Protein AF-A0A2N1HZW7-F1 (afdb_monomer_lite)

Structure (mmCIF, N/CA/C/O backbone):
data_AF-A0A2N1HZW7-F1
#
_entry.id   AF-A0A2N1HZW7-F1
#
loop_
_atom_site.group_PDB
_atom_site.id
_atom_site.type_symbol
_atom_site.label_atom_id
_atom_site.label_alt_id
_atom_site.label_comp_id
_atom_site.label_asym_id
_atom_site.label_entity_id
_atom_site.label_seq_id
_atom_site.pdbx_PDB_ins_code
_atom_site.Cartn_x
_atom_site.Cartn_y
_atom_site.Cartn_z
_atom_site.occupancy
_atom_site.B_iso_or_equiv
_atom_site.auth_seq_id
_atom_site.auth_comp_id
_atom_site.auth_asym_id
_atom_site.auth_atom_id
_atom_site.pdbx_PDB_model_num
ATOM 1 N N . MET A 1 1 ? 5.773 -10.889 -2.217 1.00 84.31 1 MET A N 1
ATOM 2 C CA . MET A 1 1 ? 6.707 -9.862 -1.688 1.00 84.31 1 MET A CA 1
ATOM 3 C C . MET A 1 1 ? 6.140 -9.345 -0.380 1.00 84.31 1 MET A C 1
ATOM 5 O O . MET A 1 1 ? 5.065 -8.741 -0.401 1.00 84.31 1 MET A O 1
ATOM 9 N N . ASN A 1 2 ? 6.857 -9.550 0.729 1.00 88.56 2 ASN A N 1
ATOM 10 C CA . ASN A 1 2 ? 6.424 -9.066 2.037 1.00 88.56 2 ASN A CA 1
ATOM 11 C C . ASN A 1 2 ? 6.559 -7.537 2.094 1.00 88.56 2 ASN A C 1
ATOM 13 O O . ASN A 1 2 ? 7.659 -7.005 1.951 1.00 88.56 2 ASN A O 1
ATOM 17 N N . THR A 1 3 ? 5.436 -6.836 2.240 1.00 97.25 3 THR A N 1
ATOM 18 C CA . THR A 1 3 ? 5.341 -5.371 2.218 1.00 97.25 3 THR A CA 1
ATOM 19 C C . THR A 1 3 ? 4.765 -4.868 3.535 1.00 97.25 3 THR A C 1
ATOM 21 O O . THR A 1 3 ? 3.767 -5.400 4.019 1.00 97.25 3 THR A O 1
ATOM 24 N N . THR A 1 4 ? 5.337 -3.795 4.079 1.00 97.50 4 THR A N 1
ATOM 25 C CA . THR A 1 4 ? 4.806 -3.108 5.263 1.00 97.50 4 THR A CA 1
ATOM 26 C C . THR A 1 4 ? 4.079 -1.826 4.861 1.00 97.50 4 THR A C 1
ATOM 28 O O . THR A 1 4 ? 4.577 -1.036 4.062 1.00 97.50 4 THR A O 1
ATOM 31 N N . GLY A 1 5 ? 2.898 -1.607 5.435 1.0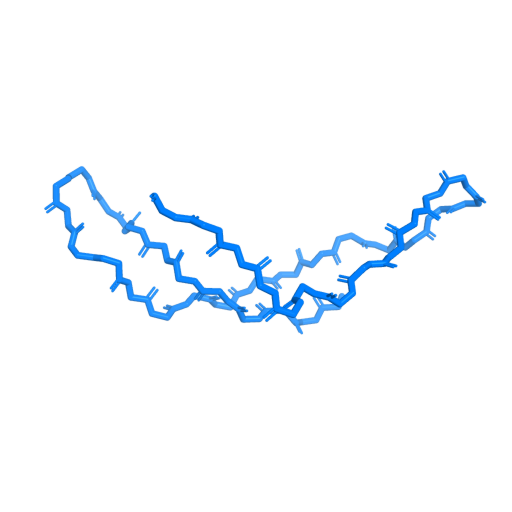0 97.50 5 GLY A N 1
ATOM 32 C CA . GLY A 1 5 ? 2.133 -0.365 5.344 1.00 97.50 5 GLY A CA 1
ATOM 33 C C . GLY A 1 5 ? 1.414 -0.052 6.655 1.00 97.50 5 GLY A C 1
ATOM 34 O O . GLY A 1 5 ? 1.652 -0.694 7.676 1.00 97.50 5 GLY A O 1
ATOM 35 N N . TYR A 1 6 ? 0.508 0.925 6.628 1.00 98.06 6 TYR A N 1
ATOM 36 C CA . TYR A 1 6 ? -0.347 1.266 7.765 1.00 98.06 6 TYR A CA 1
ATOM 37 C C . TYR A 1 6 ? -1.820 1.062 7.407 1.00 98.06 6 TYR A C 1
ATOM 39 O O . TYR A 1 6 ? -2.269 1.505 6.352 1.00 98.06 6 TYR A O 1
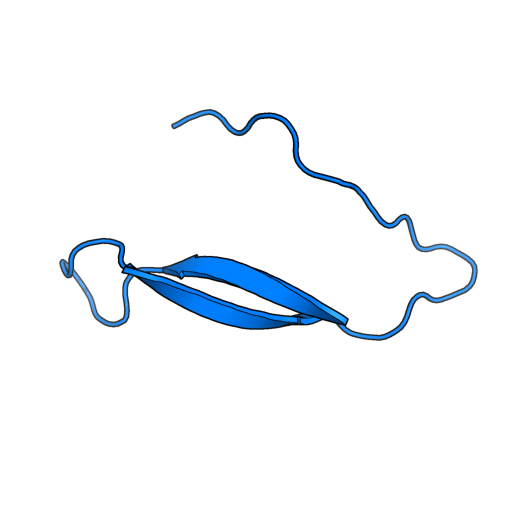ATOM 47 N N . ALA A 1 7 ? -2.582 0.409 8.287 1.00 98.00 7 ALA A N 1
ATOM 48 C CA . ALA A 1 7 ? -3.999 0.111 8.074 1.00 98.00 7 ALA A CA 1
ATOM 49 C C . ALA A 1 7 ? -4.833 0.307 9.350 1.00 98.00 7 ALA A C 1
ATOM 51 O O . ALA A 1 7 ? -4.349 0.095 10.467 1.00 98.00 7 ALA A O 1
ATOM 52 N N . ALA A 1 8 ? -6.104 0.681 9.175 1.00 98.38 8 ALA A N 1
ATOM 53 C CA . ALA A 1 8 ? -7.119 0.670 10.227 1.00 98.38 8 ALA A CA 1
ATOM 54 C C . ALA A 1 8 ? -7.753 -0.727 10.270 1.00 98.38 8 ALA A C 1
ATOM 56 O O . ALA A 1 8 ? -8.334 -1.178 9.285 1.00 98.38 8 ALA A O 1
ATOM 57 N N . LYS A 1 9 ? -7.635 -1.427 11.402 1.00 97.06 9 LYS A N 1
ATOM 58 C CA . LYS A 1 9 ? -8.099 -2.824 11.545 1.00 97.06 9 LYS A CA 1
ATOM 59 C C . LYS A 1 9 ? -9.594 -2.935 11.868 1.00 97.06 9 LYS A C 1
ATOM 61 O O . LYS A 1 9 ? -10.157 -4.025 11.848 1.00 97.06 9 LYS A O 1
ATOM 66 N N . SER A 1 10 ? -10.234 -1.809 12.163 1.00 97.88 10 SER A N 1
ATOM 67 C CA . SER A 1 10 ? -11.678 -1.670 12.349 1.00 97.88 10 SER A CA 1
ATOM 68 C C . SER A 1 10 ? -12.126 -0.226 12.094 1.00 97.88 10 SER A C 1
ATOM 70 O O . SER A 1 10 ? -11.305 0.697 12.040 1.00 97.88 10 SER A O 1
ATOM 72 N N . ALA A 1 11 ? -13.435 -0.016 11.942 1.00 98.06 11 ALA A N 1
ATOM 73 C CA . ALA A 1 11 ? -14.009 1.311 11.739 1.00 98.06 11 ALA A CA 1
ATOM 74 C C . ALA A 1 11 ? -13.635 2.271 12.886 1.00 98.06 11 ALA A C 1
ATOM 76 O O . ALA A 1 11 ? -13.812 1.946 14.059 1.00 98.06 11 ALA A O 1
ATOM 77 N N . GLY A 1 12 ? -13.095 3.444 12.543 1.00 96.88 12 GLY A N 1
ATOM 78 C CA . GLY A 1 12 ? -12.686 4.474 13.508 1.00 96.88 12 GLY A CA 1
ATOM 79 C C . GLY A 1 12 ? -11.393 4.181 14.282 1.00 96.88 12 GLY A C 1
ATOM 80 O O . GLY A 1 12 ? -10.981 5.003 15.099 1.00 96.88 12 GLY A O 1
ATOM 81 N N . SER A 1 13 ? -10.734 3.042 14.045 1.00 98.06 13 SER A N 1
ATOM 82 C CA . SER A 1 13 ? -9.444 2.738 14.677 1.00 98.06 13 SER A CA 1
ATOM 83 C C . SER A 1 13 ? -8.300 3.561 14.078 1.00 98.06 13 SER A C 1
ATOM 85 O O . SER A 1 13 ? -8.344 3.984 12.922 1.00 98.06 13 SER A O 1
ATOM 87 N N . LYS A 1 14 ? -7.250 3.779 14.877 1.00 98.19 14 LYS A N 1
ATOM 88 C CA . LYS A 1 14 ? -6.019 4.418 14.399 1.00 98.19 14 LYS A CA 1
ATOM 89 C C . LYS A 1 14 ? -5.328 3.523 13.370 1.00 98.19 14 LYS A C 1
ATOM 91 O O . LYS A 1 14 ? -5.367 2.298 13.480 1.00 98.19 14 LYS A O 1
ATOM 96 N N . LEU A 1 15 ? -4.638 4.151 12.422 1.00 98.25 15 LEU A N 1
ATOM 97 C CA . LEU A 1 15 ? -3.727 3.448 11.529 1.00 98.25 15 LEU A CA 1
ATOM 98 C C . LEU A 1 15 ? -2.558 2.868 12.335 1.00 98.25 15 LEU A C 1
ATOM 100 O O . LEU A 1 15 ? -1.914 3.573 13.111 1.00 98.25 15 LEU A O 1
ATOM 104 N N . THR A 1 16 ? -2.292 1.580 12.142 1.00 98.31 16 THR A N 1
ATOM 105 C CA . THR A 1 16 ? -1.168 0.857 12.759 1.00 98.31 16 THR A CA 1
ATOM 106 C C . THR A 1 16 ? -0.420 0.062 11.704 1.00 98.31 16 THR A C 1
ATOM 108 O O . THR A 1 16 ? -0.986 -0.210 10.645 1.00 98.31 16 THR A O 1
ATOM 111 N N . GLU A 1 17 ? 0.816 -0.332 12.002 1.00 97.94 17 GLU A N 1
ATOM 112 C CA . GLU A 1 17 ? 1.626 -1.164 11.114 1.00 97.94 17 GLU A CA 1
ATOM 113 C C . GLU A 1 17 ? 0.885 -2.446 10.693 1.00 97.94 17 GLU A C 1
ATOM 115 O O . GLU A 1 17 ? 0.178 -3.099 11.478 1.00 97.94 17 GLU A O 1
ATOM 120 N N . PHE A 1 18 ? 1.033 -2.780 9.416 1.00 97.75 18 PHE A N 1
ATOM 121 C CA . PHE A 1 18 ? 0.396 -3.908 8.771 1.00 97.75 18 PHE A CA 1
ATOM 122 C C . PHE A 1 18 ? 1.315 -4.494 7.699 1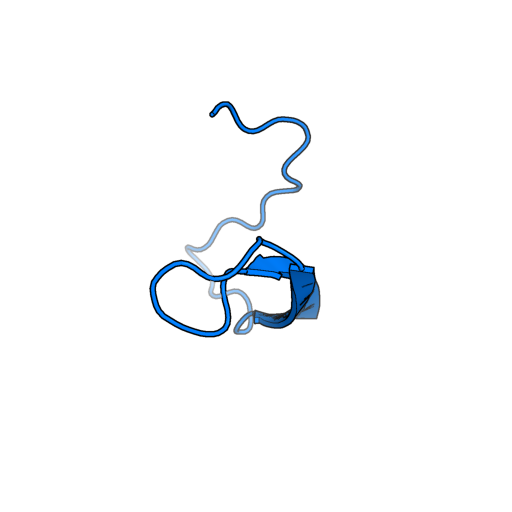.00 97.75 18 PHE A C 1
ATOM 124 O O . PHE A 1 18 ? 1.669 -3.815 6.736 1.00 97.75 18 PHE A O 1
ATOM 131 N N . SER A 1 19 ? 1.667 -5.767 7.863 1.00 97.38 19 SER A N 1
ATOM 132 C CA . SER A 1 19 ? 2.434 -6.534 6.882 1.00 97.38 19 SER A CA 1
ATOM 133 C C . SER A 1 19 ? 1.496 -7.351 6.005 1.00 97.38 19 SER A C 1
ATOM 135 O O . SER A 1 19 ? 0.554 -7.972 6.502 1.00 97.38 19 SER A O 1
ATOM 137 N N . PHE A 1 20 ? 1.752 -7.355 4.703 1.00 96.88 20 PHE A N 1
ATOM 138 C CA . PHE A 1 20 ? 0.950 -8.079 3.728 1.00 96.88 20 PHE A CA 1
ATOM 139 C C . PHE A 1 20 ? 1.791 -8.529 2.539 1.00 96.88 20 PHE A C 1
ATOM 141 O O . PHE A 1 20 ? 2.791 -7.910 2.181 1.00 96.88 20 PHE A O 1
ATOM 148 N N . GLU A 1 21 ? 1.339 -9.598 1.891 1.00 97.12 21 GLU A N 1
ATOM 149 C CA . GLU A 1 21 ? 1.954 -10.085 0.664 1.00 97.12 21 GLU A CA 1
ATOM 150 C C . GLU A 1 21 ? 1.322 -9.417 -0.552 1.00 97.12 21 GLU A C 1
ATOM 152 O O . GLU A 1 21 ? 0.100 -9.433 -0.738 1.00 97.12 21 GLU A O 1
ATOM 157 N N . ARG A 1 22 ? 2.169 -8.864 -1.421 1.00 96.69 22 ARG A N 1
ATOM 158 C CA . ARG A 1 22 ? 1.771 -8.570 -2.799 1.00 96.69 22 ARG A CA 1
ATOM 159 C C . ARG A 1 22 ? 1.936 -9.818 -3.652 1.00 96.69 22 ARG A C 1
ATOM 161 O O . ARG A 1 22 ? 2.879 -10.588 -3.461 1.00 96.69 22 ARG A O 1
ATOM 168 N N . ARG A 1 23 ? 1.011 -9.977 -4.599 1.00 96.44 23 ARG A N 1
ATOM 169 C CA . ARG A 1 23 ? 1.079 -10.996 -5.651 1.00 96.44 23 ARG A CA 1
ATOM 170 C C . ARG A 1 23 ? 2.374 -10.874 -6.456 1.00 96.44 23 ARG A C 1
ATOM 172 O O . ARG A 1 23 ? 2.936 -9.784 -6.543 1.00 96.44 23 ARG A O 1
ATOM 179 N N . ASP A 1 24 ? 2.752 -11.960 -7.116 1.00 96.38 24 ASP A N 1
ATOM 180 C CA . ASP A 1 24 ? 3.877 -11.955 -8.047 1.00 96.38 24 ASP A CA 1
ATOM 181 C C . ASP A 1 24 ? 3.614 -11.036 -9.251 1.00 96.38 24 ASP A C 1
ATOM 183 O O . ASP A 1 24 ? 2.462 -10.813 -9.666 1.00 96.38 24 ASP A O 1
ATOM 187 N N . LEU A 1 25 ? 4.706 -10.494 -9.791 1.00 96.69 25 LEU A N 1
ATOM 188 C CA . LEU A 1 25 ? 4.703 -9.621 -10.958 1.00 96.69 25 LEU A CA 1
ATOM 189 C C . LE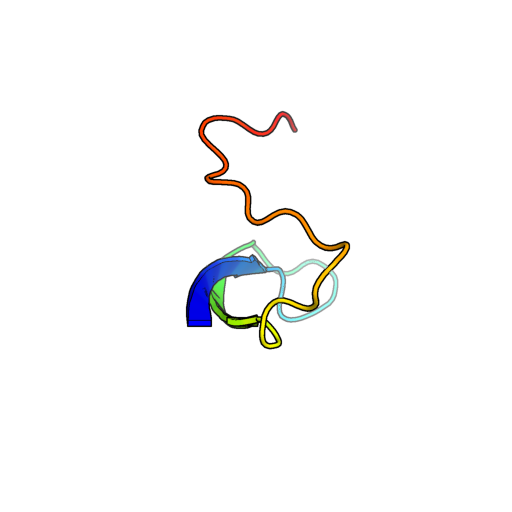U A 1 25 ? 4.396 -10.436 -12.222 1.00 96.69 25 LEU A C 1
ATOM 191 O O . LEU A 1 25 ? 4.994 -11.488 -12.444 1.00 96.69 25 LEU A O 1
ATOM 195 N N . ARG A 1 26 ? 3.461 -9.960 -13.047 1.00 97.88 26 ARG A N 1
ATOM 196 C CA . ARG A 1 26 ? 3.187 -10.504 -14.387 1.00 97.88 26 ARG A CA 1
ATOM 197 C C . ARG A 1 26 ? 3.867 -9.634 -15.437 1.00 97.88 26 ARG A C 1
ATOM 199 O O . ARG A 1 26 ? 4.251 -8.504 -15.153 1.00 97.88 26 ARG A O 1
ATOM 206 N N . ASP A 1 27 ? 3.925 -10.130 -16.667 1.00 98.25 27 ASP A N 1
ATOM 207 C CA . ASP A 1 27 ? 4.656 -9.506 -17.779 1.00 98.25 27 ASP A CA 1
ATOM 208 C C . ASP A 1 27 ? 4.308 -8.031 -18.038 1.00 98.25 27 ASP A C 1
ATOM 210 O O . ASP A 1 27 ? 5.137 -7.272 -18.532 1.00 98.25 27 ASP A O 1
ATOM 214 N N . ASN A 1 28 ? 3.084 -7.613 -17.719 1.00 97.69 28 ASN A N 1
ATOM 215 C CA . ASN A 1 28 ? 2.581 -6.263 -17.965 1.00 97.69 28 ASN A CA 1
ATOM 216 C C . ASN A 1 28 ? 2.375 -5.437 -16.683 1.00 97.69 28 ASN A C 1
ATOM 218 O O . ASN A 1 28 ? 1.695 -4.409 -16.724 1.00 97.69 28 ASN A O 1
ATOM 222 N N . ASP A 1 29 ? 2.894 -5.900 -15.549 1.00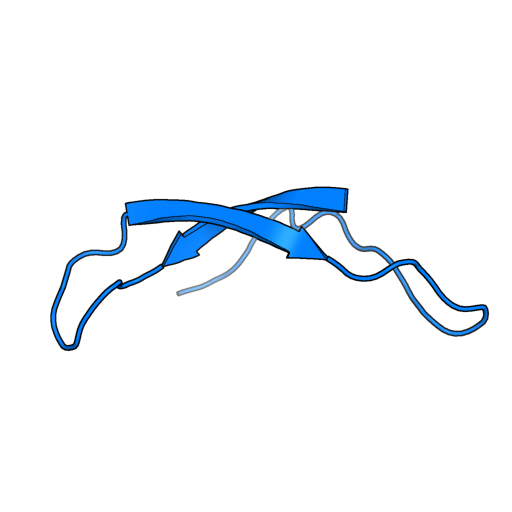 98.25 29 ASP A N 1
ATOM 223 C CA . ASP A 1 29 ? 2.815 -5.181 -14.285 1.00 98.25 29 ASP A CA 1
ATOM 224 C C . ASP A 1 29 ? 4.046 -4.313 -14.039 1.00 98.25 29 ASP A C 1
ATOM 226 O O . ASP A 1 29 ? 5.130 -4.555 -14.564 1.00 98.25 29 ASP A O 1
ATOM 230 N N . VAL A 1 30 ? 3.876 -3.316 -13.172 1.00 97.19 30 VAL A N 1
ATOM 231 C CA . VAL A 1 30 ? 4.959 -2.450 -12.709 1.00 97.19 30 VAL A CA 1
ATOM 232 C C . VAL A 1 30 ? 4.995 -2.488 -11.188 1.00 97.19 30 VAL A C 1
ATOM 234 O O . VAL A 1 30 ? 3.997 -2.189 -10.528 1.00 97.19 30 VAL A O 1
ATOM 237 N N . GLU A 1 31 ? 6.150 -2.846 -10.638 1.00 97.25 31 GLU A N 1
ATOM 238 C CA . GLU A 1 31 ? 6.442 -2.692 -9.216 1.00 97.25 31 GLU A CA 1
ATOM 239 C C . GLU A 1 31 ? 6.980 -1.283 -8.950 1.00 97.25 31 GLU A C 1
ATOM 241 O O . GLU A 1 31 ? 7.760 -0.748 -9.738 1.00 97.25 31 GLU A O 1
ATOM 246 N N . ILE A 1 32 ? 6.535 -0.664 -7.856 1.00 97.00 32 ILE A N 1
ATOM 247 C CA . ILE A 1 32 ? 6.875 0.720 -7.519 1.00 97.00 32 ILE A CA 1
ATOM 248 C C . ILE A 1 32 ? 7.292 0.791 -6.053 1.00 97.00 32 ILE A C 1
ATOM 250 O O . ILE A 1 32 ? 6.531 0.400 -5.165 1.00 97.00 32 ILE A O 1
ATOM 254 N N . GLU A 1 33 ? 8.463 1.373 -5.802 1.00 96.75 33 GLU A N 1
ATOM 255 C CA . GLU A 1 33 ? 8.842 1.853 -4.476 1.00 96.75 33 GLU A CA 1
ATOM 256 C C . GLU A 1 33 ? 8.147 3.196 -4.205 1.00 96.75 33 GLU A C 1
ATOM 258 O O . GLU A 1 33 ? 8.360 4.190 -4.904 1.00 96.75 33 GLU A O 1
ATOM 263 N N . ILE A 1 34 ? 7.271 3.228 -3.199 1.00 96.69 34 ILE A N 1
ATOM 264 C CA . ILE A 1 34 ? 6.519 4.436 -2.847 1.00 96.69 34 ILE A CA 1
ATOM 265 C C . ILE A 1 34 ? 7.394 5.318 -1.953 1.00 96.69 34 ILE A C 1
ATOM 267 O O . ILE A 1 34 ? 7.485 5.084 -0.752 1.00 96.69 34 ILE A O 1
ATOM 271 N N . LEU A 1 35 ? 8.000 6.356 -2.534 1.00 97.81 35 LEU A N 1
ATOM 272 C CA . LEU A 1 35 ? 8.806 7.327 -1.781 1.00 97.81 35 LEU A CA 1
ATOM 273 C C . LEU A 1 35 ? 7.942 8.310 -0.979 1.00 97.81 35 LEU A C 1
ATOM 275 O O . LEU A 1 35 ? 8.289 8.682 0.140 1.00 97.81 35 LEU A O 1
ATOM 279 N N . TYR A 1 36 ? 6.810 8.728 -1.553 1.00 97.69 36 TYR A N 1
ATOM 280 C CA . TYR A 1 36 ? 5.905 9.710 -0.959 1.00 97.69 36 TYR A CA 1
ATOM 281 C C . TYR A 1 36 ? 4.447 9.376 -1.288 1.00 97.69 36 TYR A C 1
ATOM 283 O O . TYR A 1 36 ? 4.131 8.963 -2.404 1.00 97.69 36 TYR A O 1
ATOM 291 N N . CYS A 1 37 ? 3.551 9.598 -0.325 1.00 96.62 37 CYS A N 1
ATOM 292 C CA . CYS A 1 37 ? 2.102 9.504 -0.494 1.00 96.62 37 CYS A CA 1
ATOM 293 C C . CYS A 1 37 ? 1.447 10.625 0.321 1.00 96.62 37 CYS A C 1
ATOM 295 O O . CYS A 1 37 ? 1.708 10.744 1.517 1.00 96.62 37 CYS A O 1
ATOM 297 N N . GLY A 1 38 ? 0.639 11.464 -0.330 1.00 97.38 38 GLY A N 1
ATOM 298 C CA . GLY A 1 38 ? -0.108 12.526 0.347 1.00 97.38 38 GLY A CA 1
ATOM 299 C C . GLY A 1 38 ? -1.231 11.980 1.233 1.00 97.38 38 GLY A C 1
ATOM 300 O O . GLY A 1 38 ? -1.599 10.807 1.120 1.00 97.38 38 GLY A O 1
ATOM 301 N N . VAL A 1 39 ? -1.769 12.853 2.088 1.00 93.75 39 VAL A N 1
ATOM 302 C CA . VAL A 1 39 ? -2.948 12.618 2.939 1.00 93.75 39 VAL A CA 1
ATOM 303 C C . VAL A 1 39 ? -3.970 13.710 2.676 1.00 93.75 39 VAL A C 1
ATOM 305 O O . VAL A 1 39 ? -3.538 14.881 2.577 1.00 93.75 39 VAL 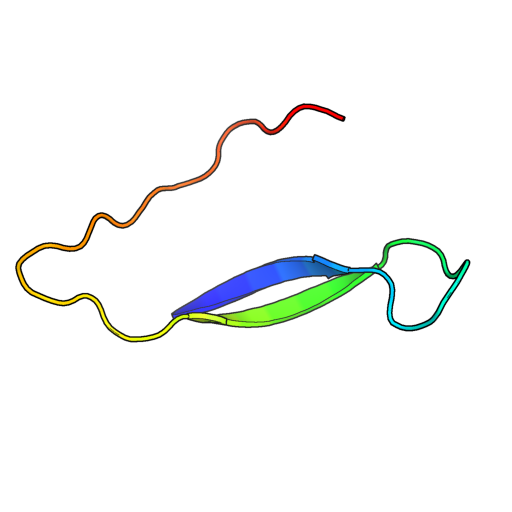A O 1
#

pLDDT: mean 96.81, std 2.59, range [84.31, 98.38]

Secondary structure (DSSP, 8-state):
-EEEEEE-SSTTPPPEEEEEEPPPPPTT-----------

Radius of gyration: 12.92 Å; chains: 1; bounding box: 23×25×33 Å

Sequence (39 aa):
MNTTGYAAKSAGSKLTEFSFERRDLRDNDVEIEILYCGV

Foldseek 3Di:
DWDWDWDAPDPPRDTDIDIDDDDDDDPPDDDDDDPDDDD